Protein AF-A0A662BWJ5-F1 (afdb_monomer)

Secondary structure (DSSP, 8-state):
-EEEEE-TTT--EEEEEEPPPHHHHHHHHHHHHHHHH-GGGPPPHHHHHHHHHHHHHHHHHTHHHHHTT-

Solvent-accessible surface area (backbone atoms only — not comparable to full-atom values): 4295 Å² total; per-residue (Å²): 101,75,44,78,43,55,40,90,88,79,60,50,79,73,48,77,43,78,51,80,52,72,70,59,51,51,52,53,52,51,51,53,52,52,58,65,71,39,64,90,74,56,72,57,70,69,58,53,49,53,53,52,53,51,49,51,51,55,50,64,76,36,43,72,67,58,58,74,75,107

pLDDT: mean 91.7, std 9.59, range [48.31, 98.25]

Radius of gyration: 17.94 Å; Cα contacts (8 Å, |Δi|>4): 35; chains: 1; bounding box: 41×16×38 Å

Foldseek 3Di:
DWDFDADPVPGHTPDIHDDDDPVRVVVVVVVVVVCVVPPVNDDPPVVVVVVVVVVVVVCVVCVVVVVVSD

Sequence (70 aa):
MILKVTSPFDGHLIKEIPLMDESQVEELLANAHSLFNDRSRWLPKHQRIEILEKTAQIMSTRVEEQTKIA

Nearest PDB structures (foldseek):
  5kln-assembly1_B  TM=8.815E-01  e=4.837E-01  Pseudomonas fluorescens
  3vz0-assembly2_D  TM=8.114E-01  e=1.338E+00  Gluconobacter oxydans 621H

Structure (mmCIF, N/CA/C/O backbone):
data_AF-A0A662BWJ5-F1
#
_entry.id   AF-A0A662BWJ5-F1
#
loop_
_atom_site.group_PDB
_atom_site.id
_atom_site.type_symbol
_atom_site.label_atom_id
_atom_site.label_alt_id
_atom_site.label_comp_id
_atom_site.label_asym_id
_atom_site.label_entity_id
_atom_site.label_seq_id
_atom_site.pdbx_PDB_ins_code
_atom_site.Cartn_x
_atom_site.Cartn_y
_atom_site.Cartn_z
_atom_site.occupancy
_atom_site.B_iso_or_equiv
_atom_site.auth_seq_id
_atom_site.auth_comp_id
_atom_site.auth_asym_id
_atom_site.auth_atom_id
_atom_site.pdbx_PDB_model_num
ATOM 1 N N . MET A 1 1 ? -1.767 -9.507 -19.516 1.00 81.00 1 MET A N 1
ATOM 2 C CA . MET A 1 1 ? -0.610 -9.027 -20.322 1.00 81.00 1 MET A CA 1
ATOM 3 C C . MET A 1 1 ? 0.538 -8.702 -19.362 1.00 81.00 1 MET A C 1
ATOM 5 O O . MET A 1 1 ? 0.247 -8.474 -18.200 1.00 81.00 1 MET A O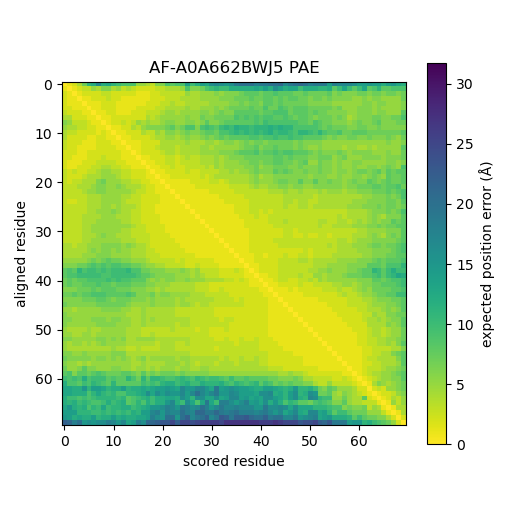 1
ATOM 9 N N . ILE A 1 2 ? 1.810 -8.731 -19.772 1.00 92.12 2 ILE A N 1
ATOM 10 C CA . ILE A 1 2 ? 2.962 -8.453 -18.886 1.00 92.12 2 ILE A CA 1
ATOM 11 C C . ILE A 1 2 ? 3.663 -7.169 -19.349 1.00 92.12 2 ILE A C 1
ATOM 13 O O . ILE A 1 2 ? 3.977 -7.038 -20.530 1.00 92.12 2 ILE A O 1
ATOM 17 N N . LEU A 1 3 ? 3.909 -6.240 -18.424 1.00 94.19 3 LEU A N 1
ATOM 18 C CA . LEU 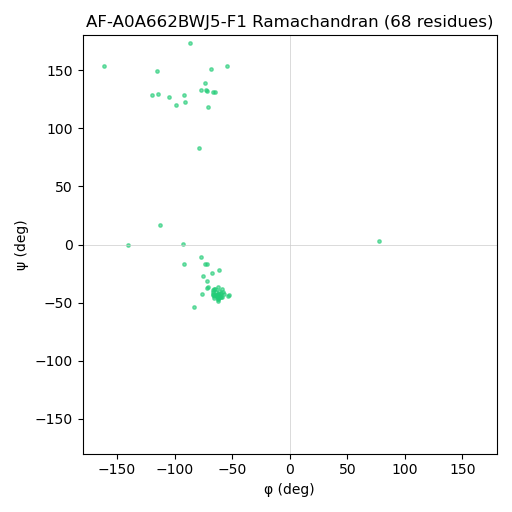A 1 3 ? 4.686 -5.020 -18.632 1.00 94.19 3 LEU A CA 1
ATOM 19 C C . LEU A 1 3 ? 6.151 -5.263 -18.274 1.00 94.19 3 LEU A C 1
ATOM 21 O O . LEU A 1 3 ? 6.462 -5.706 -17.171 1.00 94.19 3 LEU A O 1
ATOM 25 N N . LYS A 1 4 ? 7.057 -4.921 -19.187 1.00 95.44 4 LYS A N 1
ATOM 26 C CA . LYS A 1 4 ? 8.498 -4.946 -18.930 1.00 95.44 4 LYS A CA 1
ATOM 27 C C . LYS A 1 4 ? 8.951 -3.582 -18.418 1.00 95.44 4 LYS A C 1
ATOM 29 O O . LYS A 1 4 ? 8.748 -2.580 -19.093 1.00 95.44 4 LYS A O 1
ATOM 34 N N . VAL A 1 5 ? 9.563 -3.558 -17.241 1.00 94.50 5 VAL A N 1
ATOM 35 C CA . VAL A 1 5 ? 10.169 -2.374 -16.627 1.00 94.50 5 VAL A CA 1
ATOM 36 C C . VAL A 1 5 ? 11.667 -2.421 -16.890 1.00 94.50 5 VAL A C 1
ATOM 38 O O . VAL A 1 5 ? 12.336 -3.370 -16.481 1.00 94.50 5 VAL A O 1
ATOM 41 N N . THR A 1 6 ? 12.191 -1.413 -17.577 1.00 95.38 6 THR A N 1
ATOM 42 C CA . THR A 1 6 ? 13.608 -1.304 -17.949 1.00 95.38 6 THR A CA 1
ATOM 43 C C . THR A 1 6 ? 14.267 -0.114 -17.261 1.00 95.38 6 THR A C 1
ATOM 45 O O . THR A 1 6 ? 13.618 0.903 -17.024 1.00 95.38 6 THR A O 1
ATOM 48 N N . SER A 1 7 ? 15.562 -0.228 -16.976 1.00 92.12 7 SER A N 1
ATOM 49 C CA . SER A 1 7 ? 16.379 0.845 -16.407 1.00 92.12 7 SER A CA 1
ATOM 50 C C . SER A 1 7 ? 16.528 2.005 -17.397 1.00 92.12 7 SER A C 1
ATOM 52 O O . SER A 1 7 ? 16.888 1.766 -18.552 1.00 92.12 7 SER A O 1
ATOM 54 N N . PRO A 1 8 ? 16.294 3.264 -16.983 1.00 91.12 8 PRO A N 1
ATOM 55 C CA . PRO A 1 8 ? 16.496 4.419 -17.855 1.00 91.12 8 PRO A CA 1
ATOM 56 C C . PRO A 1 8 ? 17.981 4.741 -18.087 1.00 91.12 8 PRO A C 1
ATOM 58 O O . PRO A 1 8 ? 18.296 5.481 -19.013 1.00 91.12 8 PRO A O 1
ATOM 61 N N . PHE A 1 9 ? 18.887 4.214 -17.256 1.00 91.69 9 PHE A N 1
ATOM 62 C CA . PHE A 1 9 ? 20.322 4.493 -17.343 1.00 91.69 9 PHE A CA 1
ATOM 63 C C . PHE A 1 9 ? 20.997 3.742 -18.501 1.00 91.69 9 PHE A C 1
ATOM 65 O O . PHE A 1 9 ? 21.807 4.315 -19.224 1.00 91.69 9 PHE A O 1
ATOM 72 N N . ASP A 1 10 ? 20.653 2.469 -18.689 1.00 94.06 10 ASP A N 1
ATOM 73 C CA . ASP A 1 10 ? 21.333 1.548 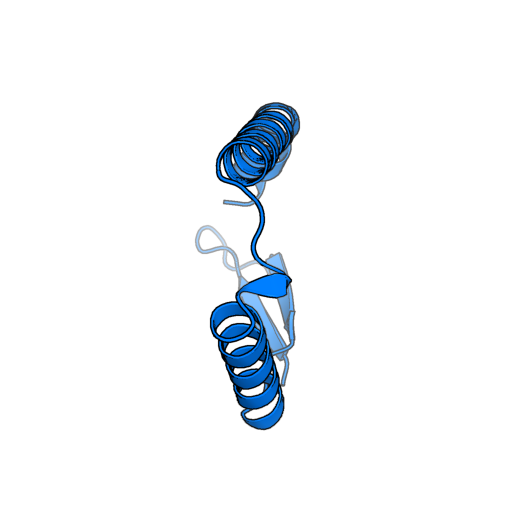-19.613 1.00 94.06 10 ASP A CA 1
ATOM 74 C C . ASP A 1 10 ? 20.376 0.608 -20.374 1.00 94.06 10 ASP A C 1
ATOM 76 O O . ASP A 1 10 ? 20.817 -0.193 -21.196 1.00 94.06 10 ASP A O 1
ATOM 80 N N . GLY A 1 11 ? 19.064 0.697 -20.134 1.00 91.50 11 GLY A N 1
ATOM 81 C CA . GLY A 1 11 ? 18.046 -0.065 -20.858 1.00 91.50 11 GLY A CA 1
ATOM 82 C C . GLY A 1 11 ? 17.905 -1.532 -20.445 1.00 91.50 11 GLY A C 1
ATOM 83 O O . GLY A 1 11 ? 17.096 -2.242 -21.047 1.00 91.50 11 GLY A O 1
ATOM 84 N N . HIS A 1 12 ? 18.642 -2.016 -19.437 1.00 94.38 12 HIS A N 1
ATOM 85 C CA . HIS A 1 12 ? 18.509 -3.411 -19.010 1.00 94.38 12 HIS A CA 1
ATOM 86 C C . HIS A 1 12 ? 17.140 -3.671 -18.358 1.00 94.38 12 HIS A C 1
ATOM 88 O O . HIS A 1 12 ? 16.514 -2.780 -17.779 1.00 94.38 12 HIS A O 1
ATOM 94 N N . LEU A 1 13 ? 16.651 -4.908 -18.460 1.00 94.25 13 LEU A N 1
ATOM 95 C CA . LEU A 1 13 ? 15.378 -5.315 -17.866 1.00 94.25 13 LEU A CA 1
ATOM 96 C C . LEU A 1 13 ? 15.502 -5.389 -16.339 1.00 94.25 13 LEU A C 1
ATOM 98 O O . LEU A 1 13 ? 16.254 -6.214 -15.829 1.00 94.25 13 LEU A O 1
ATOM 102 N N . ILE A 1 14 ? 14.720 -4.578 -15.625 1.00 93.06 14 ILE A N 1
ATOM 103 C CA . ILE A 1 14 ? 14.628 -4.608 -14.161 1.00 93.06 14 ILE A CA 1
ATOM 104 C C . ILE A 1 14 ? 13.652 -5.704 -13.734 1.00 93.06 14 ILE A C 1
ATOM 106 O O . ILE A 1 14 ? 13.973 -6.552 -12.902 1.00 93.06 14 ILE A O 1
ATOM 110 N N . LYS A 1 15 ? 12.427 -5.678 -14.276 1.00 93.75 15 LYS A N 1
ATOM 111 C CA . LYS A 1 15 ? 11.365 -6.600 -13.860 1.00 93.75 15 LYS A CA 1
ATOM 112 C C . LYS A 1 15 ? 10.249 -6.702 -14.887 1.00 93.75 15 LYS A C 1
ATOM 114 O O . LYS A 1 15 ? 9.962 -5.757 -15.610 1.00 93.75 15 LYS A O 1
ATOM 119 N N . GLU A 1 16 ? 9.568 -7.836 -14.888 1.00 96.56 16 GLU A N 1
ATOM 120 C CA . GLU A 1 16 ? 8.305 -8.023 -15.591 1.00 96.56 16 GLU A CA 1
ATOM 121 C C . GLU A 1 16 ? 7.145 -8.016 -14.580 1.00 96.56 16 GLU A C 1
ATOM 123 O O . GLU A 1 16 ? 7.184 -8.726 -13.573 1.00 96.56 16 GLU A O 1
ATOM 128 N N . ILE A 1 17 ? 6.135 -7.174 -14.808 1.00 95.12 17 ILE A N 1
ATOM 129 C CA . ILE A 1 17 ? 4.993 -6.967 -13.909 1.00 95.12 17 ILE A CA 1
ATOM 130 C C . ILE A 1 17 ? 3.704 -7.338 -14.650 1.00 95.12 17 ILE A C 1
ATOM 132 O O . ILE A 1 17 ? 3.485 -6.847 -15.759 1.00 95.12 17 ILE A O 1
ATOM 136 N N . PRO A 1 18 ? 2.828 -8.182 -14.081 1.00 95.12 18 PRO A N 1
ATOM 137 C CA . PRO A 1 18 ? 1.538 -8.462 -14.697 1.00 95.12 18 PRO A CA 1
ATOM 138 C C . PRO A 1 18 ? 0.674 -7.195 -14.728 1.00 95.12 18 PRO A C 1
ATOM 140 O O . PRO A 1 18 ? 0.522 -6.504 -13.722 1.00 95.12 18 PRO A O 1
ATOM 143 N N . LEU A 1 19 ? 0.100 -6.904 -15.891 1.00 94.38 19 LEU A N 1
ATOM 144 C CA . LEU A 1 19 ? -0.917 -5.872 -16.048 1.00 94.38 19 LEU A CA 1
ATOM 145 C C . LEU A 1 19 ? -2.250 -6.401 -15.531 1.00 94.38 19 LEU A C 1
ATOM 147 O O . LEU A 1 19 ? -2.642 -7.515 -15.886 1.00 94.38 19 LEU A O 1
ATOM 151 N N . MET A 1 20 ? -2.924 -5.578 -14.729 1.00 94.69 20 MET A N 1
ATOM 152 C CA . MET A 1 20 ? -4.300 -5.827 -14.315 1.00 94.69 20 MET A CA 1
ATOM 153 C C . MET A 1 20 ? -5.245 -5.567 -15.486 1.00 94.69 20 MET A C 1
ATOM 155 O O . MET A 1 20 ? -5.057 -4.603 -16.232 1.00 94.69 20 MET A O 1
ATOM 159 N N . ASP A 1 21 ? -6.239 -6.432 -15.649 1.00 94.94 21 ASP A N 1
ATOM 160 C CA . ASP A 1 21 ? -7.349 -6.200 -16.566 1.00 94.94 21 ASP A CA 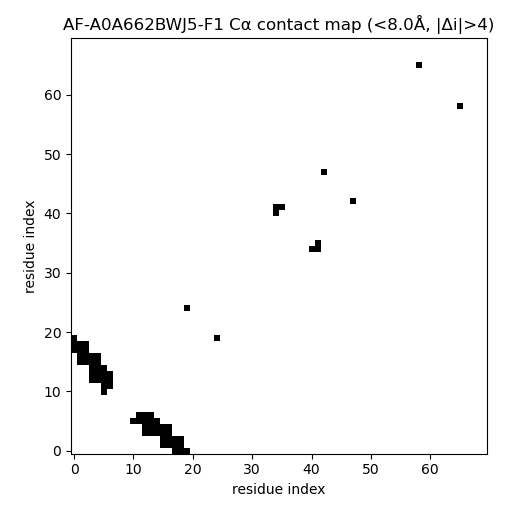1
ATOM 161 C C . ASP A 1 21 ? -8.479 -5.386 -15.912 1.00 94.94 21 ASP A C 1
ATOM 163 O O . ASP A 1 21 ? -8.454 -5.081 -14.718 1.00 94.94 21 ASP A O 1
ATOM 167 N N . GLU A 1 22 ? -9.467 -5.006 -16.721 1.00 95.88 22 GLU A N 1
ATOM 168 C CA . GLU A 1 22 ? -10.620 -4.208 -16.291 1.00 95.88 22 GLU A CA 1
ATOM 169 C C . GLU A 1 22 ? -11.397 -4.875 -15.150 1.00 95.88 22 GLU A C 1
ATOM 171 O O . GLU A 1 22 ? -11.740 -4.216 -14.172 1.00 95.88 22 GLU A O 1
ATOM 176 N N . SER A 1 23 ? -11.609 -6.192 -15.224 1.00 96.56 23 SER A N 1
ATOM 177 C CA . SER A 1 23 ? -12.367 -6.924 -14.206 1.00 96.56 23 SER A CA 1
ATOM 178 C C . SER A 1 23 ? -11.666 -6.913 -12.848 1.00 96.56 23 SER A C 1
ATOM 180 O O . SER A 1 23 ? -12.312 -6.727 -11.818 1.00 96.56 23 SER A O 1
ATOM 182 N N . GLN A 1 24 ? -10.335 -7.024 -12.845 1.00 96.44 24 GLN A N 1
ATOM 183 C CA . GLN A 1 24 ? -9.524 -6.939 -11.633 1.00 96.44 24 GLN A CA 1
ATOM 184 C C . GLN A 1 24 ? -9.572 -5.537 -11.019 1.00 96.44 24 GLN A C 1
ATOM 186 O O . GLN A 1 24 ? -9.624 -5.396 -9.797 1.00 96.44 24 GLN A O 1
ATOM 191 N N . VAL A 1 25 ? -9.558 -4.491 -11.850 1.00 96.62 25 VAL A N 1
ATOM 192 C CA . VAL A 1 25 ? -9.672 -3.106 -11.371 1.00 96.62 25 VAL A CA 1
ATOM 193 C C . VAL A 1 25 ? -11.047 -2.862 -10.750 1.00 96.62 25 VAL A C 1
ATOM 195 O O . VAL A 1 25 ? -11.122 -2.328 -9.643 1.00 96.62 25 VAL A O 1
ATOM 198 N N . GLU A 1 26 ? -12.119 -3.300 -11.410 1.00 98.12 26 GLU A N 1
ATOM 199 C CA . GLU A 1 26 ? -13.487 -3.186 -10.893 1.00 98.12 26 GLU A CA 1
ATOM 200 C C . GLU A 1 26 ? -13.664 -3.925 -9.560 1.00 98.12 26 GLU A C 1
ATOM 202 O O . GL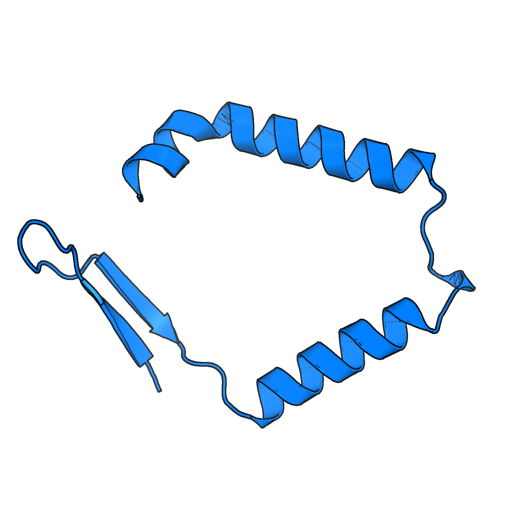U A 1 26 ? -14.246 -3.384 -8.618 1.00 98.12 26 GLU A O 1
ATOM 207 N N . GLU A 1 27 ? -13.091 -5.124 -9.419 1.00 98.00 27 GLU A N 1
ATOM 208 C CA . GLU A 1 27 ? -13.113 -5.869 -8.157 1.00 98.00 27 GLU A CA 1
ATOM 209 C C . GLU A 1 27 ? -12.426 -5.092 -7.020 1.00 98.00 27 GLU A C 1
ATOM 211 O O . GLU A 1 27 ? -12.962 -4.975 -5.913 1.00 98.00 27 GLU A O 1
ATOM 216 N N . LEU A 1 28 ? -11.250 -4.514 -7.280 1.00 97.50 28 LEU A N 1
ATOM 217 C CA . LEU A 1 28 ? -10.514 -3.722 -6.290 1.00 97.50 28 LEU A CA 1
ATOM 218 C C . LEU A 1 28 ? -11.286 -2.463 -5.873 1.00 97.50 28 LEU A C 1
ATOM 220 O O . LEU A 1 28 ? -11.329 -2.135 -4.682 1.00 97.50 28 LEU A O 1
ATOM 224 N N . LEU A 1 29 ? -11.922 -1.780 -6.827 1.00 98.12 29 LEU A N 1
ATOM 225 C CA . LEU A 1 29 ? -12.756 -0.608 -6.556 1.00 98.12 29 LEU A CA 1
ATOM 226 C C . LEU A 1 29 ? -14.003 -0.977 -5.749 1.00 98.12 29 LEU A C 1
ATOM 228 O O . LEU A 1 29 ? -14.313 -0.305 -4.761 1.00 98.12 29 LEU A O 1
ATOM 232 N N . ALA A 1 30 ? -14.678 -2.072 -6.105 1.00 98.06 30 ALA A N 1
ATOM 233 C CA . ALA A 1 30 ? -15.828 -2.581 -5.366 1.00 98.06 30 ALA A CA 1
ATOM 234 C C . ALA A 1 30 ? -15.455 -2.938 -3.918 1.00 98.06 30 ALA A C 1
ATOM 236 O O . ALA A 1 30 ? -16.165 -2.561 -2.979 1.00 98.06 30 ALA A O 1
ATOM 237 N N . ASN A 1 31 ? -14.304 -3.585 -3.717 1.00 97.38 31 ASN A N 1
ATOM 238 C CA . ASN A 1 31 ? -13.779 -3.912 -2.393 1.00 97.38 31 ASN A CA 1
ATOM 239 C C . ASN A 1 31 ? -13.489 -2.653 -1.562 1.00 97.38 31 ASN A C 1
ATOM 241 O O . ASN A 1 31 ? -13.917 -2.561 -0.407 1.00 97.38 31 ASN A O 1
ATOM 245 N N . ALA A 1 32 ? -12.812 -1.659 -2.145 1.00 96.88 32 ALA A N 1
ATOM 246 C CA . ALA A 1 32 ? -12.532 -0.390 -1.475 1.00 96.88 32 ALA A CA 1
ATOM 247 C C . ALA A 1 32 ? -13.827 0.347 -1.088 1.00 96.88 32 ALA A C 1
ATOM 249 O O . ALA A 1 32 ? -13.966 0.818 0.044 1.00 96.88 32 ALA A O 1
ATO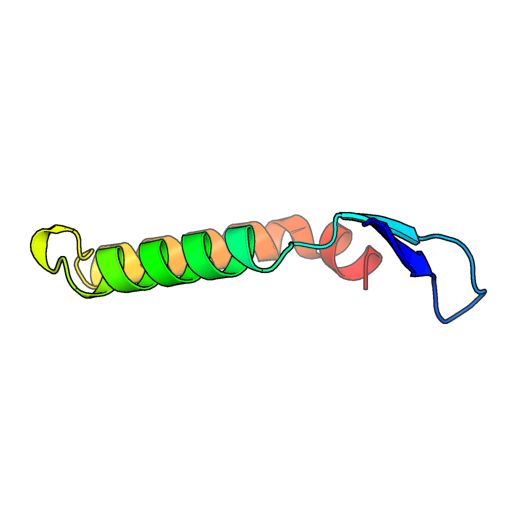M 250 N N . HIS A 1 33 ? -14.801 0.389 -1.999 1.00 97.69 33 HIS A N 1
ATOM 251 C CA . HIS A 1 33 ? -16.106 1.004 -1.770 1.00 97.69 33 HIS A CA 1
ATOM 252 C C . HIS A 1 33 ? -16.897 0.285 -0.666 1.00 97.69 33 HIS A C 1
ATOM 254 O O . HIS A 1 33 ? -17.452 0.934 0.224 1.00 97.69 33 HIS A O 1
ATOM 260 N N . SER A 1 34 ? -16.907 -1.052 -0.663 1.00 97.19 34 SER A N 1
ATOM 261 C CA . SER A 1 34 ? -17.573 -1.841 0.379 1.00 97.19 34 SER A CA 1
ATOM 262 C C . SER A 1 34 ? -16.957 -1.607 1.760 1.00 97.19 34 SER A C 1
ATOM 264 O O . SER A 1 34 ? -17.697 -1.444 2.729 1.00 97.19 34 SER A O 1
ATOM 266 N N . LEU A 1 35 ? -15.624 -1.568 1.865 1.00 95.94 35 LEU A N 1
ATOM 267 C CA . LEU A 1 35 ? -14.924 -1.302 3.128 1.00 95.94 35 LEU A CA 1
ATOM 268 C C . LEU A 1 35 ? -15.181 0.116 3.645 1.00 95.94 35 LEU A C 1
ATOM 270 O O . LEU A 1 35 ? -15.322 0.325 4.849 1.00 95.94 35 LEU A O 1
ATOM 274 N N . PHE A 1 36 ? -15.252 1.093 2.742 1.00 94.88 36 PHE A N 1
ATOM 275 C CA . PHE A 1 36 ? -15.562 2.466 3.115 1.00 94.88 36 PHE A CA 1
ATOM 276 C C . PHE A 1 36 ? -16.995 2.605 3.642 1.00 94.88 36 PHE A C 1
ATOM 278 O O . PHE A 1 36 ? -17.211 3.251 4.665 1.00 94.88 36 PHE A O 1
ATOM 285 N N . ASN A 1 37 ? -17.973 1.973 2.994 1.00 96.56 37 ASN A N 1
ATOM 286 C CA . ASN A 1 37 ? -19.371 2.081 3.414 1.00 96.56 37 ASN A CA 1
ATOM 287 C C . ASN A 1 37 ? -19.676 1.324 4.713 1.00 96.56 37 ASN A C 1
ATOM 289 O O . ASN A 1 37 ? -20.519 1.769 5.497 1.00 96.56 37 ASN A O 1
ATOM 293 N N . ASP A 1 38 ? -18.982 0.216 4.980 1.00 96.81 38 ASP A N 1
ATOM 294 C CA . ASP A 1 38 ? -19.152 -0.543 6.216 1.00 96.81 38 ASP A CA 1
ATOM 295 C C . ASP A 1 38 ? -18.410 0.105 7.397 1.00 96.81 38 ASP A C 1
ATOM 297 O O . ASP A 1 38 ? -17.308 -0.286 7.793 1.00 96.81 38 ASP A O 1
ATOM 301 N N . ARG A 1 39 ? -19.064 1.097 8.009 1.00 92.06 39 ARG A N 1
ATOM 302 C CA . ARG A 1 39 ? -18.545 1.807 9.188 1.00 92.06 39 ARG A CA 1
ATOM 303 C C . ARG A 1 39 ? -18.323 0.906 10.402 1.00 92.06 39 ARG A C 1
ATOM 305 O O . ARG A 1 39 ? -17.540 1.280 11.270 1.00 92.06 39 ARG A O 1
ATOM 312 N N . SER A 1 40 ? -18.975 -0.257 10.483 1.00 94.44 40 SER A N 1
ATOM 313 C CA . SER A 1 40 ? -18.774 -1.186 11.604 1.00 94.44 40 SER A CA 1
ATOM 314 C C . SER A 1 40 ? -17.365 -1.788 11.607 1.00 94.44 40 SER A C 1
ATOM 316 O O . SER A 1 40 ? -16.835 -2.138 12.659 1.00 94.44 40 SER A O 1
ATOM 318 N N . ARG A 1 41 ? -16.728 -1.838 10.431 1.00 92.25 41 ARG A N 1
ATOM 319 C CA . ARG A 1 41 ? -15.365 -2.339 10.229 1.00 92.25 41 ARG A CA 1
ATOM 320 C C . ARG A 1 41 ? -14.302 -1.250 10.305 1.00 92.25 41 ARG A C 1
ATOM 322 O O . ARG A 1 41 ? -13.118 -1.535 10.121 1.00 92.25 41 ARG A O 1
ATOM 329 N N . TRP A 1 42 ? -14.692 0.000 10.545 1.00 95.06 42 TRP A N 1
ATOM 330 C CA . TRP A 1 42 ? -13.737 1.094 10.604 1.00 95.06 42 TRP A CA 1
ATOM 331 C C . TRP A 1 42 ? -12.892 1.014 11.863 1.00 95.06 42 TRP A C 1
ATOM 333 O O . TRP A 1 42 ? -13.390 0.903 12.983 1.00 95.06 42 TRP A O 1
ATOM 343 N N . LEU A 1 43 ? -11.587 1.157 11.669 1.00 95.38 43 LEU A N 1
ATOM 344 C CA . LEU A 1 43 ? -10.656 1.188 12.778 1.00 95.38 43 LEU A CA 1
ATOM 345 C C . LEU A 1 43 ? -10.781 2.521 13.541 1.00 95.38 43 LEU A C 1
ATOM 347 O O . LEU A 1 43 ? -10.752 3.599 12.919 1.00 95.38 43 LEU A O 1
ATOM 351 N N . PRO A 1 44 ? -10.851 2.498 14.886 1.00 95.94 44 PRO A N 1
ATOM 352 C CA . PRO A 1 44 ? -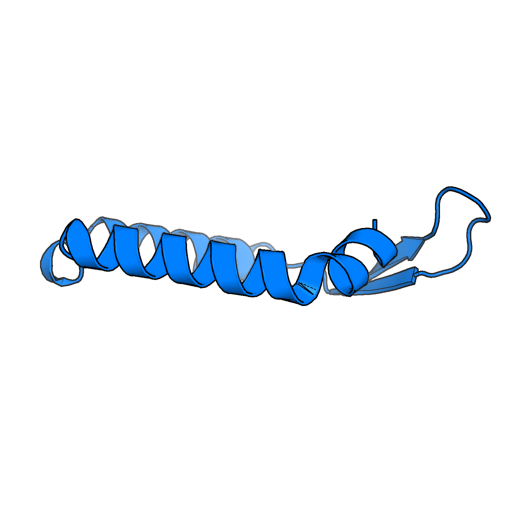10.718 3.698 15.696 1.00 95.94 44 PRO A CA 1
ATOM 353 C C . PRO A 1 44 ? -9.422 4.444 15.365 1.00 95.94 44 PRO A C 1
ATOM 355 O O . PRO A 1 44 ? -8.429 3.879 14.901 1.00 95.94 44 PRO A O 1
ATOM 358 N N . LYS A 1 45 ? -9.427 5.759 15.603 1.00 96.00 45 LYS A N 1
ATOM 359 C CA . LYS A 1 45 ? -8.328 6.657 15.209 1.00 96.00 45 LYS A CA 1
ATOM 360 C C . LYS A 1 45 ? -6.957 6.174 15.701 1.00 96.00 45 LYS A C 1
ATOM 362 O O . LYS A 1 45 ? -6.015 6.199 14.918 1.00 96.00 45 LYS A O 1
ATOM 367 N N . HIS A 1 46 ? -6.855 5.710 16.947 1.00 97.31 46 HIS A N 1
ATOM 368 C CA . HIS A 1 46 ? -5.581 5.252 17.509 1.00 97.31 46 HIS A CA 1
ATOM 369 C C . HIS A 1 46 ? -4.999 4.045 16.749 1.00 97.31 46 HIS A C 1
ATOM 371 O O . HIS A 1 46 ? -3.798 3.994 16.531 1.00 97.31 46 HIS A O 1
ATOM 377 N N . GLN A 1 47 ? -5.839 3.116 16.276 1.00 97.81 47 GLN A N 1
ATOM 378 C CA . GLN A 1 47 ? -5.397 1.916 15.554 1.00 97.81 47 GLN A CA 1
ATOM 379 C C . GLN A 1 47 ? -4.894 2.285 14.161 1.00 97.81 47 GLN A C 1
ATOM 381 O O . GLN A 1 47 ? -3.903 1.738 13.693 1.00 97.81 47 GLN A O 1
ATOM 386 N N . ARG A 1 48 ? -5.539 3.260 13.507 1.00 97.00 48 ARG A N 1
ATOM 387 C CA . ARG A 1 48 ? -5.056 3.789 12.224 1.00 97.00 48 ARG A CA 1
ATOM 388 C C . ARG A 1 48 ? -3.683 4.443 12.366 1.00 97.00 48 ARG A C 1
ATOM 390 O O . ARG A 1 48 ? -2.825 4.206 11.526 1.00 97.00 48 ARG A O 1
ATOM 397 N N . ILE A 1 49 ? -3.475 5.226 13.426 1.00 97.75 49 ILE A N 1
ATOM 398 C CA . ILE A 1 49 ? -2.178 5.855 13.714 1.00 97.75 49 ILE A CA 1
ATOM 399 C C . ILE A 1 49 ? -1.110 4.786 13.959 1.00 97.75 49 ILE A C 1
ATOM 401 O O . ILE A 1 49 ? -0.078 4.812 13.300 1.00 97.75 49 ILE A O 1
ATOM 405 N N . GLU A 1 50 ? -1.396 3.797 14.806 1.00 98.25 50 GLU A N 1
ATOM 406 C CA . GLU A 1 50 ? -0.462 2.707 15.109 1.00 98.25 50 GLU A CA 1
ATOM 407 C C . GLU A 1 50 ? -0.035 1.933 13.846 1.00 98.25 50 GLU A C 1
ATOM 409 O O . GLU A 1 50 ? 1.139 1.602 13.676 1.00 98.25 50 GLU A O 1
ATOM 414 N N . ILE A 1 51 ? -0.968 1.660 12.926 1.00 97.69 51 ILE A N 1
ATOM 415 C CA . ILE A 1 51 ? -0.660 1.009 11.642 1.00 97.69 51 ILE A CA 1
ATOM 416 C C . ILE A 1 51 ? 0.278 1.876 10.795 1.00 97.69 51 ILE A C 1
ATOM 418 O O . ILE A 1 51 ? 1.234 1.358 10.213 1.00 97.69 51 ILE A O 1
ATOM 422 N N . LEU A 1 52 ? 0.029 3.186 10.723 1.00 97.69 52 LEU A N 1
ATOM 423 C CA . LEU A 1 52 ? 0.863 4.110 9.953 1.00 97.69 52 LEU A CA 1
ATOM 424 C C . LEU A 1 52 ? 2.268 4.243 10.556 1.00 97.69 52 LEU A C 1
ATOM 426 O O . LEU A 1 52 ? 3.247 4.200 9.815 1.00 97.69 52 LEU A O 1
ATOM 430 N N . GLU A 1 53 ? 2.385 4.315 11.882 1.00 97.69 53 GLU A N 1
ATOM 431 C CA . GLU A 1 53 ? 3.673 4.349 12.589 1.00 97.69 53 GLU A CA 1
ATOM 432 C C . GLU A 1 53 ? 4.484 3.069 12.352 1.00 97.69 53 GLU A C 1
ATOM 434 O O . GLU A 1 53 ? 5.662 3.134 12.000 1.00 97.69 53 GLU A O 1
ATOM 439 N N . LYS A 1 54 ? 3.848 1.892 12.449 1.00 96.88 54 LYS A N 1
ATOM 440 C CA . LYS A 1 54 ? 4.496 0.610 12.121 1.00 96.88 54 LYS A CA 1
ATOM 441 C C . LYS A 1 54 ? 4.936 0.551 10.663 1.00 96.88 54 LYS A C 1
ATOM 443 O O . LYS A 1 54 ? 6.022 0.055 10.373 1.00 96.88 54 LYS A O 1
ATOM 448 N N . THR A 1 55 ? 4.116 1.065 9.748 1.00 95.56 55 THR A N 1
ATOM 449 C CA . THR A 1 55 ? 4.454 1.123 8.320 1.00 95.56 55 THR A CA 1
ATOM 450 C C . THR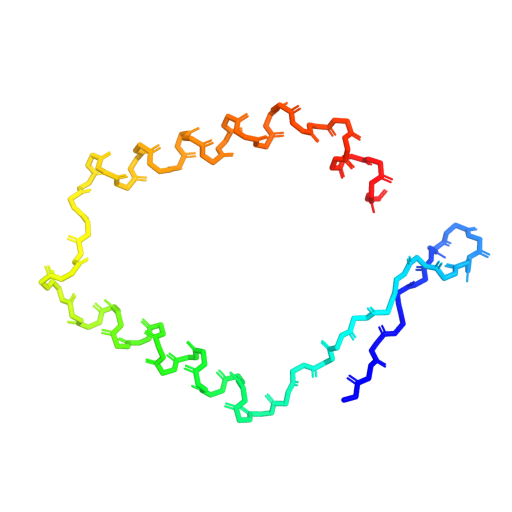 A 1 55 ? 5.692 1.988 8.095 1.00 95.56 55 THR A C 1
ATOM 452 O O . THR A 1 55 ? 6.631 1.540 7.437 1.00 95.56 55 THR A O 1
ATOM 455 N N . ALA A 1 56 ? 5.741 3.178 8.703 1.00 94.06 56 ALA A N 1
ATOM 456 C CA . ALA A 1 56 ? 6.905 4.057 8.645 1.00 94.06 56 ALA A CA 1
ATOM 457 C C . ALA A 1 56 ? 8.157 3.369 9.206 1.00 94.06 56 ALA A C 1
ATOM 459 O O . ALA A 1 56 ? 9.192 3.365 8.546 1.00 94.06 56 ALA A O 1
ATOM 460 N N . GLN A 1 57 ? 8.048 2.697 10.356 1.00 95.38 57 GLN A N 1
ATOM 461 C CA . GLN A 1 57 ? 9.160 1.954 10.947 1.00 95.38 57 GLN A CA 1
ATOM 462 C C . GLN A 1 57 ? 9.687 0.855 10.011 1.00 95.38 57 GLN A C 1
ATOM 464 O O . GLN A 1 57 ? 10.898 0.735 9.826 1.00 95.38 57 GLN A O 1
ATOM 469 N N . ILE A 1 58 ? 8.799 0.072 9.389 1.00 93.06 58 ILE A N 1
ATOM 470 C CA . ILE A 1 58 ? 9.185 -0.978 8.433 1.00 93.06 58 ILE A CA 1
ATOM 471 C C . ILE A 1 58 ? 9.922 -0.368 7.236 1.00 93.06 58 ILE A C 1
ATOM 473 O O . ILE A 1 58 ? 10.972 -0.878 6.845 1.00 93.06 58 ILE A O 1
ATOM 477 N N . MET A 1 59 ? 9.410 0.729 6.675 1.00 89.69 59 MET A N 1
ATOM 478 C CA . MET A 1 59 ? 10.067 1.421 5.563 1.00 89.69 59 MET A CA 1
ATOM 479 C C . MET A 1 59 ? 11.441 1.961 5.974 1.00 89.69 59 MET A C 1
ATOM 481 O O . MET A 1 59 ? 12.419 1.702 5.279 1.00 89.69 59 MET A O 1
ATOM 485 N N . SER A 1 60 ? 11.554 2.599 7.146 1.00 88.50 60 SER A N 1
ATOM 486 C CA . SER A 1 60 ? 12.826 3.100 7.684 1.00 88.50 60 SER A CA 1
ATOM 487 C C . SER A 1 60 ? 13.874 1.998 7.864 1.00 88.50 60 SER A C 1
ATOM 489 O O . SER A 1 60 ? 15.046 2.207 7.567 1.00 88.50 60 SER A O 1
ATOM 491 N N . THR A 1 61 ? 13.470 0.798 8.292 1.00 88.12 61 THR A N 1
ATOM 492 C CA . THR A 1 61 ? 14.401 -0.341 8.418 1.00 88.12 61 THR A CA 1
ATOM 493 C C . THR A 1 61 ? 14.858 -0.922 7.079 1.00 88.12 61 THR A C 1
ATOM 495 O O . THR A 1 61 ? 15.858 -1.629 7.038 1.00 88.12 61 THR A O 1
ATOM 498 N N . ARG A 1 62 ? 14.152 -0.621 5.983 1.00 86.44 62 ARG A N 1
ATOM 499 C CA . ARG A 1 62 ? 14.422 -1.142 4.633 1.00 86.44 62 ARG A CA 1
ATOM 500 C C . ARG A 1 62 ? 14.904 -0.060 3.668 1.00 86.44 62 ARG A C 1
ATOM 502 O O . ARG A 1 62 ? 14.884 -0.277 2.460 1.00 86.44 62 ARG A O 1
ATOM 509 N N . VAL A 1 63 ? 15.345 1.093 4.179 1.00 77.81 63 VAL A N 1
ATOM 510 C CA . VAL A 1 63 ? 15.740 2.255 3.362 1.00 77.81 63 VAL A CA 1
ATOM 511 C C . VAL A 1 63 ? 16.785 1.883 2.319 1.00 77.81 63 VAL A C 1
ATOM 513 O O . VAL A 1 63 ? 16.640 2.266 1.164 1.00 77.81 63 VAL A O 1
ATOM 516 N N . GLU A 1 64 ? 17.805 1.103 2.676 1.00 71.75 64 GLU A N 1
ATOM 517 C CA . GLU A 1 64 ? 18.828 0.701 1.707 1.00 71.75 64 GLU A CA 1
ATOM 518 C C . GLU A 1 64 ? 18.270 -0.156 0.569 1.00 71.75 64 GLU A C 1
ATOM 520 O O . GLU A 1 64 ? 18.608 0.072 -0.589 1.00 71.75 64 GLU A O 1
ATOM 525 N N . GLU A 1 65 ? 17.425 -1.137 0.882 1.00 71.94 65 GLU A N 1
ATOM 526 C CA . GLU A 1 65 ? 16.806 -2.009 -0.120 1.00 71.94 65 GLU A CA 1
ATOM 527 C C . GLU A 1 65 ? 15.848 -1.218 -1.014 1.00 71.94 65 GLU A C 1
ATOM 529 O O . GLU A 1 65 ? 15.863 -1.379 -2.229 1.00 71.94 65 GLU A O 1
ATOM 534 N N . GLN A 1 66 ? 15.050 -0.323 -0.427 1.00 73.44 66 GLN A N 1
ATOM 535 C CA . GLN A 1 66 ? 14.070 0.489 -1.148 1.00 73.44 66 GLN A CA 1
ATOM 536 C C . GLN A 1 66 ? 14.724 1.560 -2.029 1.00 73.44 66 GLN A C 1
ATOM 538 O O . GLN A 1 66 ? 14.251 1.801 -3.135 1.00 73.44 66 GLN A O 1
ATOM 543 N N . THR A 1 67 ? 15.826 2.169 -1.581 1.00 71.44 67 THR A N 1
ATOM 544 C CA . THR A 1 67 ? 16.529 3.220 -2.341 1.00 71.44 67 THR A CA 1
ATOM 545 C C . THR A 1 67 ? 17.328 2.642 -3.511 1.00 71.44 67 THR A C 1
ATOM 547 O O . THR A 1 67 ? 17.505 3.317 -4.514 1.00 71.44 67 THR A O 1
ATOM 550 N N . LYS A 1 68 ? 17.780 1.382 -3.425 1.00 64.19 68 LYS A N 1
ATOM 551 C CA . LYS A 1 68 ? 18.514 0.696 -4.510 1.00 64.19 68 LYS A CA 1
ATOM 552 C C . LYS A 1 68 ? 17.611 0.210 -5.657 1.00 64.19 68 LYS A C 1
ATOM 554 O O . LYS A 1 68 ? 18.131 -0.227 -6.678 1.00 64.19 68 LYS A O 1
ATOM 559 N N . ILE A 1 6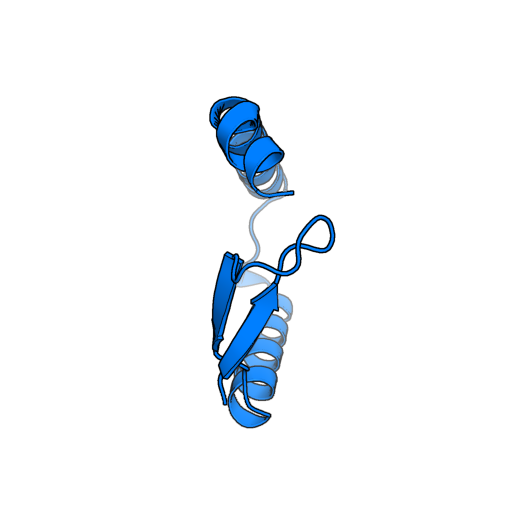9 ? 16.287 0.242 -5.481 1.00 62.31 69 ILE A N 1
ATOM 560 C CA . ILE A 1 69 ? 15.295 -0.158 -6.498 1.00 62.31 69 ILE A CA 1
ATOM 561 C C . ILE A 1 69 ? 14.839 1.046 -7.353 1.00 62.31 69 ILE A C 1
ATOM 563 O O . ILE A 1 69 ? 14.258 0.832 -8.417 1.00 62.31 69 ILE A O 1
ATOM 567 N N . ALA A 1 70 ? 15.079 2.281 -6.891 1.00 48.31 70 ALA A N 1
ATOM 568 C CA . ALA A 1 70 ? 14.618 3.523 -7.520 1.00 48.31 70 ALA A CA 1
ATOM 569 C C . ALA A 1 70 ? 15.599 4.082 -8.561 1.00 48.31 70 ALA A C 1
ATOM 571 O O . ALA A 1 70 ? 16.826 3.991 -8.333 1.00 48.31 70 ALA A O 1
#

Mean predicted aligned error: 5.41 Å